Protein AF-A0A925UQX4-F1 (afdb_monomer_lite)

Sequence (150 aa):
MSLKNMSDLLKQYDINILWMAVECGEEKTKPKDISGLNQYILWGIPGKPFIKNSIDSSLAKGDYEQYENQIMNELKWLNENKNIIIPDKDLLKQNGIDNSVNTKADYVLKNGIKIYGVQITGPTKELLKLQKENFIRFEEVKDIGFWFWH

Radius of gyration: 16.72 Å; chains: 1; bounding box: 37×28×47 Å

Structure (mmCIF, N/CA/C/O backbone):
data_AF-A0A925UQX4-F1
#
_entry.id   AF-A0A925UQX4-F1
#
loop_
_atom_site.group_PDB
_atom_site.id
_atom_site.type_symbol
_atom_site.label_atom_id
_atom_site.label_alt_id
_atom_site.label_comp_id
_atom_site.label_asym_id
_atom_site.label_entity_id
_atom_site.label_seq_id
_atom_site.pdbx_PDB_ins_code
_atom_site.Cartn_x
_atom_site.Cartn_y
_atom_site.Cartn_z
_atom_site.occupancy
_atom_site.B_iso_or_equiv
_atom_site.auth_seq_id
_atom_site.auth_comp_id
_atom_site.auth_asym_id
_atom_site.auth_atom_id
_atom_site.pdbx_PDB_model_num
ATOM 1 N N . MET A 1 1 ? -0.927 10.407 -2.130 1.00 89.50 1 MET A N 1
ATOM 2 C CA . MET A 1 1 ? -0.724 10.777 -0.704 1.00 89.50 1 MET A CA 1
ATOM 3 C C . MET A 1 1 ? 0.507 10.049 -0.174 1.00 89.50 1 MET A C 1
ATOM 5 O O . MET A 1 1 ? 0.721 8.930 -0.607 1.00 89.50 1 MET A O 1
ATOM 9 N N . SER A 1 2 ? 1.343 10.648 0.683 1.00 92.19 2 SER A N 1
ATOM 10 C CA . SER A 1 2 ? 2.506 9.937 1.254 1.00 92.19 2 SER A CA 1
ATOM 11 C C . SER A 1 2 ? 2.079 8.899 2.295 1.00 92.19 2 SER A C 1
ATOM 13 O O . SER A 1 2 ? 0.986 9.000 2.860 1.00 92.19 2 SER A O 1
ATOM 15 N N . LEU A 1 3 ? 2.955 7.934 2.577 1.00 90.44 3 LEU A N 1
ATOM 16 C CA . LEU A 1 3 ? 2.719 6.914 3.595 1.00 90.44 3 LEU A CA 1
ATOM 17 C C . LEU A 1 3 ? 2.464 7.518 4.982 1.00 90.44 3 LEU A C 1
ATOM 19 O O . LEU A 1 3 ? 1.483 7.168 5.632 1.00 90.44 3 LEU A O 1
ATOM 23 N N . LYS A 1 4 ? 3.294 8.484 5.388 1.00 90.75 4 LYS A N 1
ATOM 24 C CA . LYS A 1 4 ? 3.129 9.234 6.638 1.00 90.75 4 LYS A CA 1
ATOM 25 C C . LYS A 1 4 ? 1.733 9.838 6.770 1.00 90.75 4 LYS A C 1
ATOM 27 O O . LYS A 1 4 ? 1.032 9.562 7.735 1.00 90.75 4 LYS A O 1
ATOM 32 N N . ASN A 1 5 ? 1.317 10.623 5.775 1.00 90.75 5 ASN A N 1
ATOM 33 C CA . ASN A 1 5 ? 0.027 11.312 5.817 1.00 90.75 5 ASN A CA 1
ATOM 34 C C . ASN A 1 5 ? -1.131 10.311 5.880 1.00 90.75 5 ASN A C 1
ATOM 36 O O . ASN A 1 5 ? -2.111 10.544 6.576 1.00 90.75 5 ASN A O 1
ATOM 40 N N . MET A 1 6 ? -1.012 9.194 5.164 1.00 89.69 6 MET A N 1
ATOM 41 C CA . MET A 1 6 ? -2.010 8.131 5.174 1.00 89.69 6 MET A CA 1
ATOM 42 C C . MET A 1 6 ? -2.089 7.433 6.540 1.00 89.69 6 MET A C 1
ATOM 44 O O . MET A 1 6 ? -3.183 7.277 7.080 1.00 89.69 6 MET A O 1
ATOM 48 N N . SER A 1 7 ? -0.942 7.098 7.136 1.00 87.75 7 SER A N 1
ATOM 49 C CA . SER A 1 7 ? -0.862 6.547 8.492 1.00 87.75 7 SER A CA 1
ATOM 50 C C . SER A 1 7 ? -1.449 7.512 9.525 1.00 87.75 7 SER A C 1
ATOM 52 O O . SER A 1 7 ? -2.203 7.097 10.400 1.00 87.75 7 SER A O 1
ATOM 54 N N . ASP A 1 8 ? -1.143 8.806 9.413 1.00 89.00 8 ASP A N 1
ATOM 55 C CA . ASP A 1 8 ? -1.648 9.841 10.314 1.00 89.00 8 ASP A CA 1
ATOM 56 C C . ASP A 1 8 ? -3.165 10.039 10.216 1.00 89.00 8 ASP A C 1
ATOM 58 O O . ASP A 1 8 ? -3.795 10.354 11.224 1.00 89.00 8 ASP A O 1
ATOM 62 N N . LEU A 1 9 ? -3.755 9.839 9.035 1.00 88.81 9 LEU A N 1
ATOM 63 C CA . LEU A 1 9 ? -5.206 9.900 8.841 1.00 88.81 9 LEU A CA 1
ATOM 64 C C . LEU A 1 9 ? -5.919 8.684 9.433 1.00 88.81 9 LEU A C 1
ATOM 66 O O . LEU A 1 9 ? -6.990 8.825 10.016 1.00 88.81 9 LEU A O 1
ATOM 70 N N . LEU A 1 10 ? -5.347 7.487 9.273 1.00 88.38 10 LEU A N 1
ATOM 71 C CA . LEU A 1 10 ? -6.020 6.244 9.650 1.00 88.38 10 LEU A CA 1
ATOM 72 C C . LEU A 1 10 ? -5.775 5.825 11.106 1.00 88.38 10 LEU A C 1
ATOM 74 O O . LEU A 1 10 ? -6.594 5.089 11.648 1.00 88.38 10 LEU A O 1
ATOM 78 N N . LYS A 1 11 ? -4.730 6.337 11.775 1.00 86.81 11 LYS A N 1
ATOM 79 C CA . LYS A 1 11 ? -4.398 5.984 13.174 1.00 86.81 11 LYS A CA 1
ATOM 80 C C . LYS A 1 11 ? -5.505 6.261 14.196 1.00 86.81 11 LYS A C 1
ATOM 82 O O . LYS A 1 11 ? -5.445 5.748 15.307 1.00 86.81 11 LYS A O 1
ATOM 87 N N . GLN A 1 12 ? -6.464 7.125 13.862 1.00 87.50 12 GLN A N 1
ATOM 88 C CA . GLN A 1 12 ? -7.572 7.477 14.754 1.00 87.50 12 GLN A CA 1
ATOM 89 C C . GLN A 1 12 ? -8.716 6.453 14.741 1.00 87.50 12 GLN A C 1
ATOM 91 O O . GLN A 1 12 ? -9.626 6.554 15.563 1.00 87.50 12 GLN A O 1
ATOM 96 N N . TYR A 1 13 ? -8.687 5.494 13.814 1.00 89.12 13 TYR A N 1
ATOM 97 C CA . TYR A 1 13 ? -9.677 4.430 13.710 1.00 89.12 13 TYR A CA 1
ATOM 98 C C . TYR A 1 13 ? -9.051 3.105 14.138 1.00 89.12 13 TYR A C 1
ATOM 100 O O . TYR A 1 13 ? -7.893 2.825 13.831 1.00 89.12 13 TYR A O 1
ATOM 108 N N . ASP A 1 14 ? -9.840 2.268 14.803 1.00 88.62 14 ASP A N 1
ATOM 109 C CA . ASP A 1 14 ? -9.442 0.895 15.113 1.00 88.62 14 ASP A CA 1
ATOM 110 C C . ASP A 1 14 ? -9.664 0.01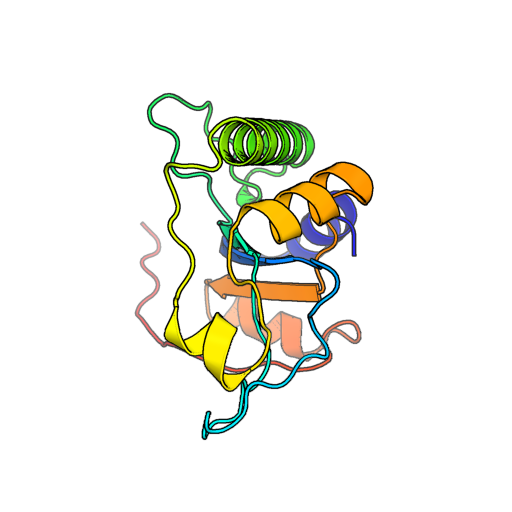2 13.873 1.00 88.62 14 ASP A C 1
ATOM 112 O O . ASP A 1 14 ? -10.703 -0.628 13.702 1.00 88.62 14 ASP A O 1
ATOM 116 N N . ILE A 1 15 ? -8.720 0.092 12.932 1.00 87.94 15 ILE A N 1
ATOM 117 C CA . ILE A 1 15 ? -8.749 -0.601 11.640 1.00 87.94 15 ILE A CA 1
ATOM 118 C C . ILE A 1 15 ? -7.373 -1.179 11.302 1.00 87.94 15 ILE A C 1
ATOM 120 O O . ILE A 1 15 ? -6.330 -0.635 11.659 1.00 87.94 15 ILE A O 1
ATOM 124 N N . ASN A 1 16 ? -7.372 -2.250 10.518 1.00 87.56 16 ASN A N 1
ATOM 125 C CA . ASN A 1 16 ? -6.181 -2.856 9.946 1.00 87.56 16 ASN A CA 1
ATOM 126 C C . ASN A 1 16 ? -6.081 -2.524 8.459 1.00 87.56 16 ASN A C 1
ATOM 128 O O . ASN A 1 16 ? -7.020 -2.745 7.694 1.00 87.56 16 ASN A O 1
ATOM 132 N N . ILE A 1 17 ? -4.911 -2.055 8.033 1.00 89.00 17 ILE A N 1
ATOM 133 C CA . ILE A 1 17 ? -4.585 -1.886 6.617 1.00 89.00 17 ILE A CA 1
ATOM 134 C C . ILE A 1 17 ? -4.151 -3.246 6.068 1.00 89.00 17 ILE A C 1
ATOM 136 O O . ILE A 1 17 ? -3.213 -3.856 6.577 1.00 89.00 17 ILE A O 1
ATOM 140 N N . LEU A 1 18 ? -4.827 -3.721 5.023 1.00 88.62 18 LEU A N 1
ATOM 141 C CA . LEU A 1 18 ? -4.506 -4.980 4.351 1.00 88.62 18 LEU A CA 1
ATOM 142 C C . LEU A 1 18 ? -3.593 -4.753 3.148 1.00 88.62 18 LEU A C 1
ATOM 144 O O . LEU A 1 18 ? -2.623 -5.483 2.949 1.00 88.62 18 LEU A O 1
ATOM 148 N N . TRP A 1 19 ? -3.880 -3.722 2.357 1.00 90.88 19 TRP A N 1
ATOM 149 C CA . TRP A 1 19 ? -3.164 -3.431 1.119 1.00 90.88 19 TRP A CA 1
ATOM 150 C C . TRP A 1 19 ? -3.318 -1.959 0.732 1.00 90.88 19 TRP A C 1
ATOM 152 O O . TRP A 1 19 ? -4.310 -1.320 1.078 1.00 90.88 19 TRP A O 1
ATOM 162 N N . MET A 1 20 ? -2.342 -1.410 0.014 1.00 91.75 20 MET A N 1
ATOM 163 C CA . MET A 1 20 ? -2.340 -0.023 -0.447 1.00 91.75 20 MET A CA 1
ATOM 164 C C . MET A 1 20 ? -1.991 0.050 -1.924 1.00 91.75 20 MET A C 1
ATOM 166 O O . MET A 1 20 ? -0.949 -0.456 -2.330 1.00 91.75 20 MET A O 1
ATOM 170 N N . ALA A 1 21 ? -2.820 0.742 -2.701 1.00 91.12 21 ALA A N 1
ATOM 171 C CA . ALA A 1 21 ? -2.561 1.021 -4.106 1.00 91.12 21 ALA A CA 1
ATOM 172 C C . ALA A 1 21 ? -1.522 2.139 -4.229 1.00 91.12 21 ALA A C 1
ATOM 174 O O . ALA A 1 21 ? -1.721 3.221 -3.664 1.00 91.12 21 ALA A O 1
ATOM 175 N N . VAL A 1 22 ? -0.439 1.887 -4.966 1.00 92.44 22 VAL A N 1
ATOM 176 C CA . VAL A 1 22 ? 0.707 2.797 -5.095 1.00 92.44 22 VAL A CA 1
ATOM 177 C C . VAL A 1 22 ? 0.871 3.260 -6.537 1.00 92.44 22 VAL A C 1
ATOM 179 O O . VAL A 1 22 ? 0.767 2.467 -7.472 1.00 92.44 22 VAL A O 1
ATOM 182 N N . GLU A 1 23 ? 1.131 4.554 -6.712 1.00 91.31 23 GLU A N 1
ATOM 183 C CA . GLU A 1 23 ? 1.424 5.151 -8.013 1.00 91.31 23 GLU A CA 1
ATOM 184 C C . GLU A 1 23 ? 2.727 4.573 -8.592 1.00 91.31 23 GLU A C 1
ATOM 186 O O . GLU A 1 23 ? 3.797 4.659 -7.990 1.00 91.31 23 GLU A O 1
ATOM 191 N N . CYS A 1 24 ? 2.611 4.014 -9.786 1.00 88.81 24 CYS A N 1
ATOM 192 C CA . CYS A 1 24 ? 3.637 3.455 -10.654 1.00 88.81 24 CYS A CA 1
ATOM 193 C C . CYS A 1 24 ? 3.701 4.148 -12.031 1.00 88.81 24 CYS A C 1
ATOM 195 O O . CYS A 1 24 ? 4.515 3.764 -12.867 1.00 88.81 24 CYS A O 1
ATOM 197 N N . GLY A 1 25 ? 2.845 5.143 -12.294 1.00 85.25 25 GLY A N 1
ATOM 198 C CA . GLY A 1 25 ? 2.845 5.941 -13.524 1.00 85.25 25 GLY A CA 1
ATOM 199 C C . GLY A 1 25 ? 1.979 5.388 -14.660 1.00 85.25 25 GLY A C 1
ATOM 200 O O . GLY A 1 25 ? 1.936 5.988 -15.734 1.00 85.25 25 GLY A O 1
ATOM 201 N N . GLU A 1 26 ? 1.271 4.281 -14.433 1.00 79.31 26 GLU A N 1
ATOM 202 C CA . GLU A 1 26 ? 0.432 3.594 -15.427 1.00 79.31 26 GLU A CA 1
ATOM 203 C C . GLU A 1 26 ? -1.045 3.505 -15.002 1.00 79.31 26 GLU A C 1
ATOM 205 O O . GLU A 1 26 ? -1.833 2.782 -15.604 1.00 79.31 26 GLU A O 1
ATOM 210 N N . GLU A 1 27 ? -1.466 4.261 -13.985 1.00 76.75 27 GLU A N 1
ATOM 211 C CA . GLU A 1 27 ? -2.799 4.137 -13.361 1.00 76.75 27 GLU A CA 1
ATOM 212 C C . GLU A 1 27 ? -3.933 4.493 -14.323 1.00 76.75 27 GLU A C 1
ATOM 214 O O . GLU A 1 27 ? -5.077 4.106 -14.112 1.00 76.75 27 GLU A O 1
ATOM 219 N N . LYS A 1 28 ? -3.637 5.264 -15.374 1.00 74.06 28 LYS A N 1
ATOM 220 C CA . LYS A 1 28 ? -4.607 5.657 -16.407 1.00 74.06 28 LYS A CA 1
ATOM 221 C C . LYS A 1 28 ? -4.708 4.636 -17.539 1.00 74.06 28 LYS A C 1
ATOM 223 O O . LYS A 1 28 ? -5.592 4.764 -18.387 1.00 74.06 28 LYS A O 1
ATOM 228 N N . THR A 1 29 ? -3.809 3.657 -17.577 1.00 72.62 29 THR A N 1
ATOM 229 C CA . THR A 1 29 ? -3.750 2.664 -18.641 1.00 72.62 29 THR A CA 1
ATOM 230 C C . THR A 1 29 ? -4.872 1.651 -18.456 1.00 72.62 29 THR A C 1
ATOM 232 O O . THR A 1 29 ? -4.972 0.999 -17.417 1.00 72.62 29 THR A O 1
ATOM 235 N N . LYS A 1 30 ? -5.721 1.524 -19.479 1.00 71.38 30 LYS A N 1
ATOM 236 C CA . LYS A 1 30 ? -6.799 0.536 -19.531 1.00 71.38 30 LYS A CA 1
ATOM 237 C C . LYS A 1 30 ? -6.412 -0.605 -20.467 1.00 71.38 30 LYS A C 1
ATOM 239 O O . LYS A 1 30 ? -6.231 -0.339 -21.659 1.00 71.38 30 LYS A O 1
ATOM 244 N N . PRO A 1 31 ? -6.298 -1.848 -19.979 1.00 69.12 31 PRO A N 1
ATOM 245 C CA . PRO A 1 31 ? -6.127 -3.000 -20.846 1.00 69.12 31 PRO A CA 1
ATOM 246 C C . PRO A 1 31 ? -7.384 -3.214 -21.703 1.00 69.12 31 PRO A C 1
ATOM 248 O O . PRO A 1 31 ? -8.513 -3.038 -21.243 1.00 69.12 31 PRO A O 1
ATOM 251 N N . LYS A 1 32 ? -7.181 -3.596 -22.960 1.00 66.62 32 LYS A N 1
ATOM 252 C CA . LYS A 1 32 ? -8.195 -4.152 -23.852 1.00 66.62 32 LYS A CA 1
ATOM 253 C C . LYS A 1 32 ? -8.684 -5.492 -23.288 1.00 66.62 32 LYS A C 1
ATOM 255 O O . LYS A 1 32 ? -7.933 -6.209 -22.632 1.00 66.62 32 LYS A O 1
ATOM 260 N N . ASP A 1 33 ? -9.956 -5.791 -23.534 1.00 63.09 33 ASP A N 1
ATOM 261 C CA . ASP A 1 33 ? -10.610 -7.073 -23.231 1.00 63.09 33 ASP A CA 1
ATOM 262 C C . ASP A 1 33 ? -10.728 -7.469 -21.743 1.00 63.09 33 ASP A C 1
ATOM 264 O O . ASP A 1 33 ? -11.021 -8.620 -21.425 1.00 63.09 33 ASP A O 1
ATOM 268 N N . ILE A 1 34 ? -10.614 -6.511 -20.813 1.00 60.81 34 ILE A N 1
ATOM 269 C CA . ILE A 1 34 ? -10.997 -6.714 -19.405 1.00 60.81 34 ILE A CA 1
ATOM 270 C C . ILE A 1 34 ? -12.401 -6.144 -19.160 1.00 60.81 34 ILE A C 1
ATOM 272 O O . ILE A 1 34 ? -12.601 -4.930 -19.099 1.00 60.81 34 ILE A O 1
ATOM 276 N N . SER A 1 35 ? -13.390 -7.023 -18.983 1.00 50.97 35 SER A N 1
ATOM 277 C CA . SER A 1 35 ? -14.749 -6.652 -18.568 1.00 50.97 35 SER A CA 1
ATOM 278 C C . SER A 1 35 ? -14.855 -6.580 -17.036 1.00 50.97 35 SER A C 1
ATOM 280 O O . SER A 1 35 ? -14.721 -7.598 -16.362 1.00 50.97 35 SER A O 1
ATOM 282 N N . GLY A 1 36 ? -15.109 -5.396 -16.469 1.00 53.72 36 GLY A N 1
ATOM 283 C CA . GLY A 1 36 ? -15.304 -5.196 -15.022 1.00 53.72 36 GLY A CA 1
ATOM 284 C C . GLY A 1 36 ? -15.176 -3.727 -14.595 1.00 53.72 36 GLY A C 1
ATOM 285 O O . GLY A 1 36 ? -14.801 -2.892 -15.412 1.00 53.72 36 GLY A O 1
ATOM 286 N N . LEU A 1 37 ? -15.497 -3.395 -13.336 1.00 49.56 37 LEU A N 1
ATOM 287 C CA . LEU A 1 37 ? -15.459 -2.018 -12.796 1.00 49.56 37 LEU A CA 1
ATOM 288 C C . LEU A 1 37 ? -14.042 -1.528 -12.410 1.00 49.56 37 LEU A C 1
ATOM 290 O O . LEU A 1 37 ? -13.839 -0.328 -12.264 1.00 49.56 37 LEU A O 1
ATOM 294 N N . ASN A 1 38 ? -13.042 -2.419 -12.354 1.00 51.88 38 ASN A N 1
ATOM 295 C CA . ASN A 1 38 ? -11.641 -2.101 -12.032 1.00 51.88 38 ASN A CA 1
ATOM 296 C C . ASN A 1 38 ? -10.711 -2.392 -13.227 1.00 51.88 38 ASN A C 1
ATOM 298 O O . ASN A 1 38 ? -9.921 -3.328 -13.201 1.00 51.88 38 ASN A O 1
ATOM 302 N N . GLN A 1 39 ? -10.837 -1.599 -14.296 1.00 57.69 39 GLN A N 1
ATOM 303 C CA . GLN A 1 39 ? -10.126 -1.778 -15.581 1.00 57.69 39 GLN A CA 1
ATOM 304 C C . GLN A 1 39 ? -8.720 -1.159 -15.614 1.00 57.69 39 GLN A C 1
ATOM 306 O O . GLN A 1 39 ? -8.178 -0.944 -16.693 1.00 57.69 39 GLN A O 1
ATOM 311 N N . TYR A 1 40 ? -8.153 -0.793 -14.467 1.00 60.75 40 TYR A N 1
ATOM 312 C CA . TYR A 1 40 ? -6.828 -0.181 -14.390 1.00 60.75 40 TYR A CA 1
ATOM 313 C C . TYR A 1 40 ? -5.841 -1.154 -13.767 1.00 60.75 40 TYR A C 1
ATOM 315 O O . TYR A 1 40 ? -6.217 -2.018 -12.974 1.00 60.75 40 TYR A O 1
ATOM 323 N N . ILE A 1 41 ? -4.567 -1.001 -14.108 1.00 65.19 41 ILE A N 1
ATOM 324 C CA . ILE A 1 41 ? -3.511 -1.791 -13.483 1.00 65.19 41 ILE A CA 1
ATOM 325 C C . ILE A 1 41 ? -3.277 -1.248 -12.091 1.00 65.19 41 ILE A C 1
ATOM 327 O O . ILE A 1 41 ? -2.716 -0.172 -11.896 1.00 65.19 41 ILE A O 1
ATOM 331 N N . LEU A 1 42 ? -3.745 -2.023 -11.124 1.00 73.06 42 LEU A N 1
ATOM 332 C CA . LEU A 1 42 ? -3.562 -1.750 -9.717 1.00 73.06 42 LEU A CA 1
ATOM 333 C C . LEU A 1 42 ? -2.292 -2.468 -9.271 1.00 73.06 42 LEU A C 1
ATOM 335 O O . LEU A 1 42 ? -2.227 -3.696 -9.252 1.00 73.06 42 LEU A O 1
ATOM 339 N N . TRP A 1 43 ? -1.278 -1.686 -8.927 1.00 83.69 43 TRP A N 1
ATOM 340 C CA . TRP A 1 43 ? -0.087 -2.167 -8.244 1.00 83.69 43 TRP A CA 1
ATOM 341 C C . TRP A 1 43 ? -0.034 -1.549 -6.852 1.00 83.69 43 TRP A C 1
ATOM 343 O O . TRP A 1 43 ? -0.600 -0.478 -6.611 1.00 83.69 43 TRP A O 1
ATOM 353 N N . GLY A 1 44 ? 0.596 -2.237 -5.909 1.00 88.88 44 GLY A N 1
ATOM 354 C CA . GLY A 1 44 ? 0.588 -1.778 -4.536 1.00 88.88 44 GLY A CA 1
ATOM 355 C C . GLY A 1 44 ? 1.364 -2.655 -3.580 1.00 88.88 44 GLY A C 1
ATOM 356 O O . GLY A 1 44 ? 1.946 -3.669 -3.963 1.00 88.88 44 GLY A O 1
ATOM 357 N N . ILE A 1 45 ? 1.347 -2.236 -2.323 1.00 90.12 45 ILE A N 1
ATOM 358 C CA . ILE A 1 45 ? 2.163 -2.786 -1.244 1.00 90.12 45 ILE A CA 1
ATOM 359 C C . ILE A 1 45 ? 1.258 -3.305 -0.115 1.00 90.12 45 ILE A C 1
ATOM 361 O O . ILE A 1 45 ? 0.179 -2.749 0.121 1.00 90.12 45 ILE A O 1
ATOM 365 N N . PRO A 1 46 ? 1.644 -4.387 0.581 1.00 89.38 46 PRO A N 1
ATOM 366 C CA . PRO A 1 46 ? 0.814 -4.985 1.621 1.00 89.38 46 PRO A CA 1
ATOM 367 C C . PRO A 1 46 ? 0.865 -4.158 2.907 1.00 89.38 46 PRO A C 1
ATOM 369 O O . PRO A 1 46 ? 1.921 -3.661 3.274 1.00 89.38 46 PRO A O 1
ATOM 372 N N . GLY A 1 47 ? -0.230 -4.058 3.660 1.00 85.69 47 GLY A N 1
ATOM 373 C CA . GLY A 1 47 ? -0.240 -3.327 4.939 1.00 85.69 47 GLY A CA 1
ATOM 374 C C . GLY A 1 47 ? 0.720 -3.891 5.997 1.00 85.69 47 GLY A C 1
ATOM 375 O O . GLY A 1 47 ? 1.170 -3.162 6.882 1.00 85.69 47 GLY A O 1
ATOM 376 N N . LYS A 1 48 ? 1.087 -5.170 5.855 1.00 84.00 48 LYS A N 1
ATOM 377 C CA . LYS A 1 48 ? 2.141 -5.846 6.613 1.00 84.00 48 LYS A CA 1
ATOM 378 C C . LYS A 1 48 ? 3.111 -6.546 5.645 1.00 84.00 48 LYS A C 1
ATOM 380 O O . LYS A 1 48 ? 2.641 -7.355 4.844 1.00 84.00 48 LYS A O 1
ATOM 385 N N . PRO A 1 49 ? 4.429 -6.287 5.710 1.00 77.69 49 PRO A N 1
ATOM 386 C CA . PRO A 1 49 ? 5.412 -6.975 4.872 1.00 77.69 49 PRO A CA 1
ATOM 387 C C . PRO A 1 49 ? 5.465 -8.483 5.169 1.00 77.69 49 PRO A C 1
ATOM 389 O O . PRO A 1 49 ? 5.294 -8.909 6.313 1.00 77.69 49 PRO A O 1
ATOM 392 N N . PHE A 1 50 ? 5.739 -9.306 4.152 1.00 69.12 50 PHE A N 1
ATOM 393 C CA . PHE A 1 50 ? 5.813 -10.774 4.267 1.00 69.12 50 PHE A CA 1
ATOM 394 C C . PHE A 1 50 ? 7.229 -11.277 4.612 1.00 69.12 50 PHE A C 1
ATOM 396 O O . PHE A 1 50 ? 7.680 -12.305 4.103 1.00 69.12 50 PHE A O 1
ATOM 403 N N . ILE A 1 51 ? 7.958 -10.563 5.472 1.00 66.19 51 ILE A N 1
ATOM 404 C CA . ILE A 1 51 ? 9.357 -10.880 5.779 1.00 66.19 51 ILE A CA 1
ATOM 405 C C . ILE A 1 51 ? 9.438 -11.837 6.974 1.00 66.19 51 ILE A C 1
ATOM 407 O O . ILE A 1 51 ? 8.985 -11.553 8.084 1.00 66.19 51 ILE A O 1
ATOM 411 N N . LYS A 1 52 ? 10.099 -12.979 6.773 1.00 53.44 52 LYS A N 1
ATOM 412 C CA . LYS A 1 52 ? 10.479 -13.887 7.860 1.00 53.44 52 LYS A CA 1
ATOM 413 C C . LYS A 1 52 ? 11.619 -13.224 8.653 1.00 53.44 52 LYS A C 1
ATOM 415 O O . LYS A 1 52 ? 12.677 -12.981 8.085 1.00 53.44 52 LYS A O 1
ATOM 420 N N . ASN A 1 53 ? 11.403 -12.941 9.940 1.00 53.62 53 ASN A N 1
ATOM 421 C CA . ASN A 1 53 ? 12.313 -12.226 10.860 1.00 53.62 53 ASN A CA 1
ATOM 422 C C . ASN A 1 53 ? 12.369 -10.690 10.742 1.00 53.62 53 ASN A C 1
ATOM 424 O O . ASN A 1 53 ? 13.268 -10.090 11.336 1.00 53.62 53 ASN A O 1
ATOM 428 N N . SER A 1 54 ? 11.443 -10.018 10.049 1.00 53.09 54 SER A N 1
ATOM 429 C CA . SER A 1 54 ? 11.344 -8.567 10.239 1.00 53.09 54 SER A CA 1
ATOM 430 C C . SER A 1 54 ? 10.793 -8.275 11.631 1.00 53.09 54 SER A C 1
ATOM 432 O O . SER A 1 54 ? 9.857 -8.925 12.101 1.00 53.09 54 SER A O 1
ATOM 434 N N . ILE A 1 55 ? 11.358 -7.257 12.281 1.00 55.09 55 ILE A N 1
ATOM 435 C CA . ILE A 1 55 ? 10.668 -6.509 13.338 1.00 55.09 55 ILE A CA 1
ATOM 436 C C . ILE A 1 55 ? 9.236 -6.249 12.847 1.00 55.09 55 ILE A C 1
ATOM 438 O O . ILE A 1 55 ? 9.056 -6.056 11.647 1.00 55.09 55 ILE A O 1
ATOM 442 N N . ASP A 1 56 ? 8.239 -6.322 13.733 1.00 58.94 56 ASP A N 1
ATOM 443 C CA . ASP A 1 56 ? 6.809 -6.203 13.408 1.00 58.94 56 ASP A CA 1
ATOM 444 C C . ASP A 1 56 ? 6.466 -4.781 12.913 1.00 58.94 56 ASP A C 1
ATOM 446 O O . ASP A 1 56 ? 5.813 -3.996 13.597 1.00 58.94 56 ASP A O 1
ATOM 450 N N . SER A 1 57 ? 6.963 -4.456 11.724 1.00 58.88 57 SER A N 1
ATOM 451 C CA . SER A 1 57 ? 6.841 -3.233 10.942 1.00 58.88 57 SER A CA 1
ATOM 452 C C . SER A 1 57 ? 5.484 -3.241 10.261 1.00 58.88 57 SER A C 1
ATOM 454 O O . SER A 1 57 ? 5.344 -3.347 9.047 1.00 58.88 57 SER A O 1
ATOM 456 N N . SER A 1 58 ? 4.440 -3.223 11.073 1.00 65.12 58 SER A N 1
ATOM 457 C CA . SER A 1 58 ? 3.093 -2.996 10.583 1.00 65.12 58 SER A CA 1
ATOM 458 C C . SER A 1 58 ? 2.819 -1.501 10.612 1.00 65.12 58 SER A C 1
ATOM 460 O O . SER A 1 58 ? 3.003 -0.861 11.649 1.00 65.12 58 SER A O 1
ATOM 462 N N . LEU A 1 59 ? 2.291 -0.957 9.516 1.00 70.62 59 LEU A N 1
ATOM 463 C CA . LEU A 1 59 ? 1.733 0.400 9.509 1.00 70.62 59 LEU A CA 1
ATOM 464 C C . LEU A 1 59 ? 0.675 0.605 10.592 1.00 70.62 59 LEU A C 1
ATOM 466 O O . LEU A 1 59 ? 0.550 1.702 11.126 1.00 70.62 59 LEU A O 1
ATOM 470 N N . ALA A 1 60 ? -0.041 -0.458 10.969 1.00 61.78 60 ALA A N 1
ATOM 471 C CA . ALA A 1 60 ? -1.033 -0.406 12.039 1.00 61.78 60 ALA A CA 1
ATOM 472 C C . ALA A 1 60 ? -0.421 -0.082 13.417 1.00 61.78 60 ALA A C 1
ATOM 474 O O . ALA A 1 60 ? -1.140 0.332 14.319 1.00 61.78 60 ALA A O 1
ATOM 475 N N . LYS A 1 61 ? 0.901 -0.236 13.596 1.00 65.81 61 LYS A N 1
ATOM 476 C CA . LYS A 1 61 ? 1.606 0.120 14.840 1.00 65.81 61 LYS A CA 1
ATOM 477 C C . LYS A 1 61 ? 2.143 1.554 14.863 1.00 65.81 61 LYS A C 1
ATOM 479 O O . LYS A 1 61 ? 2.757 1.947 15.850 1.00 65.81 61 LYS A O 1
ATOM 484 N N . GLY A 1 62 ? 1.926 2.329 13.798 1.00 66.81 62 GLY A N 1
ATOM 485 C CA . GLY A 1 62 ? 2.346 3.730 13.712 1.00 66.81 62 GLY A CA 1
ATOM 486 C C . GLY A 1 62 ? 3.823 3.953 13.368 1.00 66.81 62 GLY A C 1
ATOM 487 O O . GLY A 1 62 ? 4.246 5.104 13.297 1.00 66.81 62 GLY A O 1
ATOM 488 N N . ASP A 1 63 ? 4.599 2.896 13.110 1.00 78.69 63 ASP A N 1
ATOM 489 C CA . ASP A 1 63 ? 5.995 3.005 12.665 1.00 78.69 63 ASP A CA 1
ATOM 490 C C . ASP A 1 63 ? 6.085 3.012 11.128 1.00 78.69 63 ASP A C 1
ATOM 492 O O . ASP A 1 63 ? 6.494 2.042 10.479 1.00 78.69 63 ASP A O 1
ATOM 496 N N . TYR A 1 64 ? 5.621 4.113 10.527 1.00 85.56 64 TYR A N 1
ATOM 497 C CA . TYR A 1 64 ? 5.607 4.263 9.070 1.00 85.56 64 TYR A CA 1
ATOM 498 C C . TYR A 1 64 ? 7.022 4.364 8.480 1.00 85.56 64 TYR A C 1
ATOM 500 O O . TYR A 1 64 ? 7.226 3.918 7.357 1.00 85.56 64 TYR A O 1
ATOM 508 N N . GLU A 1 65 ? 7.999 4.917 9.209 1.00 88.25 65 GLU A N 1
ATOM 509 C CA . GLU A 1 65 ? 9.371 5.095 8.709 1.00 88.25 65 GLU A CA 1
ATOM 510 C C . GLU A 1 65 ? 10.085 3.755 8.581 1.00 88.25 65 GLU A C 1
ATOM 512 O O . GLU A 1 65 ? 10.715 3.476 7.558 1.00 88.25 65 GLU A O 1
ATOM 517 N N . GLN A 1 66 ? 9.960 2.889 9.590 1.00 86.12 66 GLN A N 1
ATOM 518 C CA . GLN A 1 66 ? 10.517 1.548 9.506 1.00 86.12 66 GLN A CA 1
ATOM 519 C C . GLN A 1 66 ? 9.850 0.746 8.386 1.00 86.12 66 GLN A C 1
ATOM 521 O O . GLN A 1 66 ? 10.551 0.083 7.617 1.00 86.12 66 GLN A O 1
ATOM 526 N N . TYR A 1 67 ? 8.521 0.822 8.273 1.00 87.81 67 TYR A N 1
ATOM 527 C CA . TYR A 1 67 ? 7.787 0.171 7.191 1.00 87.81 67 TYR A CA 1
ATOM 528 C C . TYR A 1 67 ? 8.247 0.680 5.814 1.00 87.81 67 TYR A C 1
ATOM 530 O O . TYR A 1 67 ? 8.573 -0.124 4.943 1.00 87.81 67 TYR A O 1
ATOM 538 N N . GLU A 1 68 ? 8.324 2.000 5.614 1.00 90.25 68 GLU A N 1
ATOM 539 C CA . GLU A 1 68 ? 8.724 2.609 4.339 1.00 90.25 68 GLU A CA 1
ATOM 540 C C . GLU A 1 68 ? 10.122 2.155 3.934 1.00 90.25 68 GLU A C 1
ATOM 542 O O . GLU A 1 68 ? 10.321 1.686 2.815 1.00 90.25 68 GLU A O 1
ATOM 547 N N . ASN A 1 69 ? 11.075 2.204 4.866 1.00 89.94 69 ASN A N 1
ATOM 548 C CA . ASN A 1 69 ? 12.441 1.755 4.623 1.00 89.94 69 ASN A CA 1
ATOM 549 C C . ASN A 1 69 ? 12.505 0.276 4.224 1.00 89.94 69 ASN A C 1
ATOM 551 O O . ASN A 1 69 ? 13.274 -0.089 3.334 1.00 89.94 69 ASN A O 1
ATOM 555 N N . GLN A 1 70 ? 11.699 -0.585 4.848 1.00 88.44 70 GLN A N 1
ATOM 556 C CA . GLN A 1 70 ? 11.648 -1.999 4.480 1.00 88.44 70 GLN A CA 1
ATOM 557 C C . GLN A 1 70 ? 11.090 -2.204 3.074 1.00 88.44 70 GLN A C 1
ATOM 559 O O . GLN A 1 70 ? 11.735 -2.873 2.271 1.00 88.44 70 GLN A O 1
ATOM 564 N N . ILE A 1 71 ? 9.958 -1.579 2.745 1.00 89.81 71 ILE A N 1
ATOM 565 C CA . ILE A 1 71 ? 9.368 -1.671 1.404 1.00 89.81 71 ILE A CA 1
ATOM 566 C C . ILE A 1 71 ? 10.326 -1.131 0.339 1.00 89.81 71 ILE A C 1
ATOM 568 O O . ILE A 1 71 ? 10.493 -1.745 -0.712 1.00 89.81 71 ILE A O 1
ATOM 572 N N . MET A 1 72 ? 11.006 -0.015 0.602 1.00 91.06 72 MET A N 1
ATOM 573 C CA . MET A 1 72 ? 11.982 0.548 -0.335 1.00 91.06 72 MET A CA 1
ATOM 574 C C . MET A 1 72 ? 13.181 -0.387 -0.542 1.00 91.06 72 MET A C 1
ATOM 576 O O . MET A 1 72 ? 13.648 -0.545 -1.671 1.00 91.06 72 MET A O 1
ATOM 580 N N . ASN A 1 73 ? 13.651 -1.057 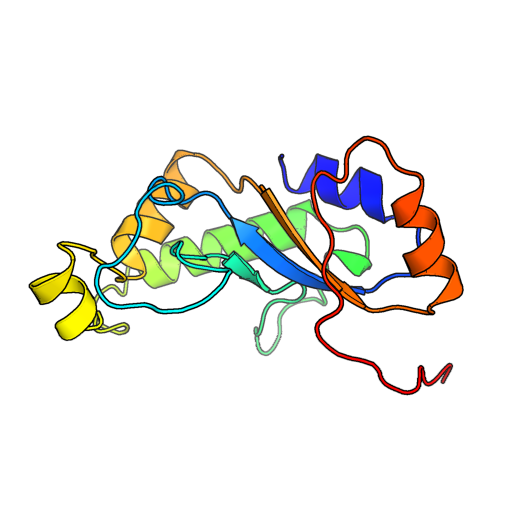0.513 1.00 90.38 73 ASN A N 1
ATOM 581 C CA . ASN A 1 73 ? 14.706 -2.066 0.407 1.00 90.38 73 ASN A CA 1
ATOM 582 C C . ASN A 1 73 ? 14.250 -3.301 -0.381 1.00 90.38 73 ASN A C 1
ATOM 584 O O . ASN A 1 73 ? 15.005 -3.800 -1.213 1.00 90.38 73 ASN A O 1
ATOM 588 N N . GLU A 1 74 ? 13.021 -3.774 -0.164 1.00 87.25 74 GLU A N 1
ATOM 589 C CA . GLU A 1 74 ? 12.442 -4.877 -0.938 1.00 87.25 74 GLU A CA 1
ATOM 590 C C . GLU A 1 74 ? 12.311 -4.512 -2.412 1.00 87.25 74 GLU A C 1
ATOM 592 O O . GLU A 1 74 ? 12.700 -5.291 -3.278 1.00 87.25 74 GLU A O 1
ATOM 597 N N . LEU A 1 75 ? 11.819 -3.310 -2.714 1.00 89.25 75 LEU A N 1
ATOM 598 C CA . LEU A 1 75 ? 11.693 -2.849 -4.091 1.00 89.25 75 LEU A CA 1
ATOM 599 C C . LEU A 1 75 ? 13.041 -2.709 -4.772 1.00 89.25 75 LEU A C 1
ATOM 601 O O . LEU A 1 75 ? 13.176 -3.080 -5.936 1.00 89.25 75 LEU A O 1
ATOM 605 N N . LYS A 1 76 ? 14.051 -2.233 -4.043 1.00 90.88 76 LYS A N 1
ATOM 606 C CA . LYS A 1 76 ? 15.425 -2.209 -4.532 1.00 90.88 76 LYS A CA 1
ATOM 607 C C . LYS A 1 76 ? 15.924 -3.622 -4.831 1.00 90.88 76 LYS A C 1
ATOM 609 O O . LYS A 1 76 ? 16.441 -3.848 -5.919 1.00 90.88 76 LYS A O 1
ATOM 614 N N . TRP A 1 77 ? 15.709 -4.575 -3.926 1.00 88.75 77 TRP A N 1
ATOM 615 C CA . TRP A 1 77 ? 16.098 -5.969 -4.139 1.00 88.75 77 TRP A CA 1
ATOM 616 C C . TRP A 1 77 ? 15.378 -6.589 -5.343 1.00 88.75 77 TRP A C 1
ATOM 618 O O . TRP A 1 77 ? 16.021 -7.205 -6.189 1.00 88.75 77 TRP A O 1
ATOM 628 N N . LEU A 1 78 ? 14.064 -6.385 -5.472 1.00 85.56 78 LEU A N 1
ATOM 629 C CA . LEU A 1 78 ? 13.276 -6.846 -6.620 1.00 85.56 78 LEU A CA 1
ATOM 630 C C . LEU A 1 78 ? 13.801 -6.246 -7.927 1.00 85.56 78 LEU A C 1
ATOM 632 O O . LEU A 1 78 ? 13.963 -6.961 -8.914 1.00 85.56 78 LEU A O 1
ATOM 636 N N . ASN A 1 79 ? 14.133 -4.955 -7.911 1.00 86.00 79 ASN A N 1
ATOM 637 C CA . ASN A 1 79 ? 14.698 -4.256 -9.055 1.00 86.00 79 ASN A CA 1
ATOM 638 C C . ASN A 1 79 ? 16.133 -4.704 -9.390 1.00 86.00 79 ASN A C 1
ATOM 640 O O . ASN A 1 79 ? 16.533 -4.668 -10.545 1.00 86.00 79 ASN A O 1
ATOM 644 N N . GLU A 1 80 ? 16.928 -5.149 -8.4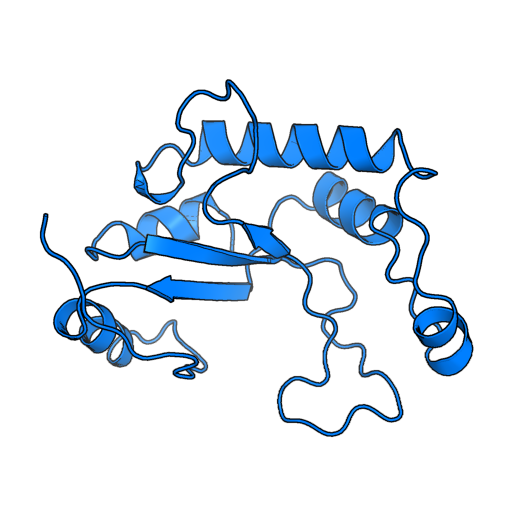22 1.00 87.75 80 GLU A N 1
ATOM 645 C CA . GLU A 1 80 ? 18.255 -5.732 -8.676 1.00 87.75 80 GLU A CA 1
ATOM 646 C C . GLU A 1 80 ? 18.149 -7.177 -9.200 1.00 87.75 80 GLU A C 1
ATOM 648 O O . GLU A 1 80 ? 19.002 -7.634 -9.959 1.00 87.75 80 GLU A O 1
ATOM 653 N N . ASN A 1 81 ? 17.064 -7.881 -8.865 1.00 87.00 81 ASN A N 1
ATOM 654 C CA . ASN A 1 81 ? 16.829 -9.287 -9.197 1.00 87.00 81 ASN A CA 1
ATOM 655 C C . ASN A 1 81 ? 15.742 -9.468 -10.275 1.00 87.00 81 ASN A C 1
ATOM 657 O O . ASN A 1 81 ? 14.906 -10.374 -10.201 1.00 87.00 81 ASN A O 1
ATOM 661 N N . LYS A 1 82 ? 15.795 -8.633 -11.321 1.00 76.62 82 LYS A N 1
ATOM 662 C CA . LYS A 1 82 ? 14.793 -8.507 -12.404 1.00 76.62 82 LYS A CA 1
ATOM 663 C C . LYS A 1 82 ? 14.359 -9.816 -13.070 1.00 76.62 82 LYS A C 1
ATOM 665 O O . LYS A 1 82 ? 13.273 -9.886 -13.634 1.00 76.62 82 LYS A O 1
ATOM 670 N N . ASN A 1 83 ? 15.206 -10.840 -13.020 1.00 78.44 83 ASN A N 1
ATOM 671 C CA . ASN A 1 83 ? 14.996 -12.122 -13.690 1.00 78.44 83 ASN A CA 1
ATOM 672 C C . ASN A 1 83 ? 14.088 -13.089 -12.907 1.00 78.44 83 ASN A C 1
ATOM 674 O O . ASN A 1 83 ? 13.719 -14.129 -13.445 1.00 78.44 83 ASN A O 1
ATOM 678 N N . ILE A 1 84 ? 13.747 -12.780 -11.650 1.00 77.00 84 ILE A N 1
ATOM 679 C CA . ILE A 1 84 ? 12.906 -13.646 -10.806 1.00 77.00 84 ILE A CA 1
ATOM 680 C C . ILE A 1 84 ? 11.424 -13.516 -11.179 1.00 77.00 84 ILE A C 1
ATOM 682 O O . ILE A 1 84 ? 10.686 -14.499 -11.131 1.00 77.00 84 ILE A O 1
ATOM 686 N N . ILE A 1 85 ? 10.986 -12.316 -11.567 1.00 71.69 85 ILE A N 1
ATOM 687 C CA . ILE A 1 85 ? 9.588 -12.040 -11.907 1.00 71.69 85 ILE A CA 1
ATOM 688 C C . ILE A 1 85 ? 9.461 -11.914 -13.419 1.00 71.69 85 ILE A C 1
ATOM 690 O O . ILE A 1 85 ? 9.880 -10.927 -14.022 1.00 71.69 85 ILE A O 1
ATOM 694 N N . ILE A 1 86 ? 8.868 -12.935 -14.031 1.00 72.12 86 ILE A N 1
ATOM 695 C CA . ILE A 1 86 ? 8.623 -12.977 -15.470 1.00 72.12 86 ILE A CA 1
ATOM 696 C C . ILE A 1 86 ? 7.314 -12.221 -15.749 1.00 72.12 86 ILE A C 1
ATOM 698 O O . ILE A 1 86 ? 6.294 -12.574 -15.152 1.00 72.12 86 ILE A O 1
ATOM 702 N N . PRO A 1 87 ? 7.311 -11.201 -16.629 1.00 71.62 87 PRO A N 1
ATOM 703 C CA . PRO A 1 87 ? 6.092 -10.482 -16.972 1.00 71.62 87 PRO A CA 1
ATOM 704 C C . PRO A 1 87 ? 5.077 -11.396 -17.662 1.00 71.62 87 PRO A C 1
ATOM 706 O O . PRO A 1 87 ? 5.427 -12.364 -18.348 1.00 71.62 87 PRO A O 1
ATOM 709 N N . ASP A 1 88 ? 3.807 -11.041 -17.513 1.00 75.19 88 ASP A N 1
ATOM 710 C CA . ASP A 1 88 ? 2.715 -11.663 -18.244 1.00 75.19 88 ASP A CA 1
ATOM 711 C C . ASP A 1 88 ? 2.839 -11.297 -19.729 1.00 75.19 88 ASP A C 1
ATOM 713 O O . ASP A 1 88 ? 2.750 -10.134 -20.139 1.00 75.19 88 ASP A O 1
ATOM 717 N N . LYS A 1 89 ? 3.074 -12.322 -20.548 1.00 76.69 89 LYS A N 1
ATOM 718 C CA . LYS A 1 89 ? 3.303 -12.166 -21.985 1.00 76.69 89 LYS A CA 1
ATOM 719 C C . LYS A 1 89 ? 2.053 -11.700 -22.723 1.00 76.69 89 LYS A C 1
ATOM 721 O O . LYS A 1 89 ? 2.201 -11.031 -23.745 1.00 76.69 89 LYS A O 1
ATOM 726 N N . ASP A 1 90 ? 0.863 -12.046 -22.246 1.00 72.31 90 ASP A N 1
ATOM 727 C CA . ASP A 1 90 ? -0.388 -11.703 -22.915 1.00 72.31 90 ASP A CA 1
ATOM 728 C C . ASP A 1 90 ? -0.756 -10.246 -22.638 1.00 72.31 90 ASP A C 1
ATOM 730 O O . ASP A 1 90 ? -1.071 -9.512 -23.579 1.00 72.31 90 ASP A O 1
ATOM 734 N N . LEU A 1 91 ? -0.575 -9.775 -21.398 1.00 66.62 91 LEU A N 1
ATOM 735 C CA . LEU A 1 91 ? -0.724 -8.353 -21.068 1.00 66.62 91 LEU A CA 1
ATOM 736 C C . LEU A 1 91 ? 0.242 -7.478 -21.873 1.00 66.62 91 LEU A C 1
ATOM 738 O O . LEU A 1 91 ? -0.180 -6.477 -22.460 1.00 66.62 91 LEU A O 1
ATOM 742 N N . LEU A 1 92 ? 1.509 -7.884 -21.977 1.00 72.81 92 LEU A N 1
ATOM 743 C CA . LEU A 1 92 ? 2.501 -7.141 -22.749 1.00 72.81 92 LEU A CA 1
ATOM 744 C C . LEU A 1 92 ? 2.164 -7.111 -24.244 1.00 72.81 92 LEU A C 1
ATOM 746 O O . LEU A 1 92 ? 2.190 -6.046 -24.859 1.00 72.81 92 LEU A O 1
ATOM 750 N N . LYS A 1 93 ? 1.816 -8.255 -24.843 1.00 75.75 93 LYS A N 1
ATOM 751 C CA . LYS A 1 93 ? 1.540 -8.345 -26.286 1.00 75.75 93 LYS A CA 1
ATOM 752 C C . LYS A 1 93 ? 0.256 -7.640 -26.702 1.00 75.75 93 LYS A C 1
ATOM 754 O O . LYS A 1 93 ? 0.236 -6.987 -27.740 1.00 75.75 93 LYS A O 1
ATOM 759 N N . GLN A 1 94 ? -0.819 -7.806 -25.938 1.00 71.31 94 GLN A N 1
ATOM 760 C CA . GLN A 1 94 ? -2.144 -7.322 -26.336 1.00 71.31 94 GLN A CA 1
ATOM 761 C C . GLN A 1 94 ? -2.343 -5.849 -25.976 1.00 71.31 94 GLN A C 1
ATOM 763 O O . GLN A 1 94 ? -3.009 -5.110 -26.708 1.00 71.31 94 GLN A O 1
ATOM 768 N N . ASN A 1 95 ? -1.731 -5.410 -24.873 1.00 67.06 95 ASN A N 1
ATOM 769 C CA . ASN A 1 95 ? -1.975 -4.090 -24.304 1.00 67.06 95 ASN A CA 1
ATOM 770 C C . ASN A 1 95 ? -0.764 -3.156 -24.358 1.00 67.06 95 ASN A C 1
ATOM 772 O O . ASN A 1 95 ? -0.919 -1.965 -24.104 1.00 67.06 95 ASN A O 1
ATOM 776 N N . GLY A 1 96 ? 0.425 -3.667 -24.698 1.00 68.25 96 GLY A N 1
ATOM 777 C CA . GLY A 1 96 ? 1.670 -2.899 -24.601 1.00 68.25 96 GLY A CA 1
ATOM 778 C C . GLY A 1 96 ? 2.050 -2.588 -23.155 1.00 68.25 96 GLY A C 1
ATOM 779 O O . GLY A 1 96 ? 2.777 -1.632 -22.905 1.00 68.25 96 GLY A O 1
ATOM 780 N N . ILE A 1 97 ? 1.517 -3.359 -22.205 1.00 69.06 97 ILE A N 1
ATOM 781 C CA . ILE A 1 97 ? 1.670 -3.109 -20.779 1.00 69.06 97 ILE A CA 1
ATOM 782 C C . ILE A 1 97 ? 2.745 -4.034 -20.244 1.00 69.06 97 ILE A C 1
ATOM 784 O O . ILE A 1 97 ? 2.542 -5.244 -20.145 1.00 69.06 97 ILE A O 1
ATOM 788 N N . ASP A 1 98 ? 3.854 -3.447 -19.812 1.00 71.25 98 ASP A N 1
ATOM 789 C CA . ASP A 1 98 ? 4.838 -4.182 -19.038 1.00 71.25 98 ASP A CA 1
ATOM 790 C C . ASP A 1 98 ? 4.400 -4.265 -17.572 1.00 71.25 98 ASP A C 1
ATOM 792 O O . ASP A 1 98 ? 4.618 -3.356 -16.771 1.00 71.25 98 ASP A O 1
ATOM 796 N N . ASN A 1 99 ? 3.768 -5.377 -17.200 1.00 69.75 99 ASN A N 1
ATOM 797 C CA . ASN A 1 99 ? 3.440 -5.666 -15.807 1.00 69.75 99 ASN A CA 1
ATOM 798 C C . ASN A 1 99 ? 4.643 -6.187 -15.000 1.00 69.75 99 ASN A C 1
ATOM 800 O O . ASN A 1 99 ? 4.448 -6.614 -13.859 1.00 69.75 99 ASN A O 1
ATOM 804 N N . SER A 1 100 ? 5.863 -6.158 -15.553 1.00 73.06 100 SER A N 1
ATOM 805 C CA . SER A 1 100 ? 7.055 -6.476 -14.782 1.00 73.06 100 SER A CA 1
ATOM 806 C C . SER A 1 100 ? 7.134 -5.580 -13.551 1.00 73.06 100 SER A C 1
ATOM 808 O O . SER A 1 100 ? 6.780 -4.397 -13.554 1.00 73.06 100 SER A O 1
ATOM 810 N N . VAL A 1 101 ? 7.620 -6.164 -12.462 1.00 74.75 101 VAL A N 1
ATOM 811 C CA . VAL A 1 101 ? 7.847 -5.421 -11.222 1.00 74.75 101 VAL A CA 1
ATOM 812 C C . VAL A 1 101 ? 8.932 -4.363 -11.412 1.00 74.75 101 VAL A C 1
ATOM 814 O O . VAL A 1 101 ? 8.951 -3.390 -10.675 1.00 74.75 101 VAL A O 1
ATOM 817 N N . ASN A 1 102 ? 9.779 -4.487 -12.434 1.00 77.25 102 ASN A N 1
ATOM 818 C CA . ASN A 1 102 ? 10.935 -3.623 -12.642 1.00 77.25 102 ASN A CA 1
ATOM 819 C C . ASN A 1 102 ? 10.537 -2.183 -12.964 1.00 77.25 102 ASN A C 1
ATOM 821 O O . ASN A 1 102 ? 10.972 -1.269 -12.276 1.00 77.25 102 ASN A O 1
ATOM 825 N N . THR A 1 103 ? 9.674 -1.971 -13.961 1.00 79.81 103 THR A N 1
ATOM 826 C CA . THR A 1 103 ? 9.235 -0.618 -14.353 1.00 79.81 103 THR A CA 1
ATOM 827 C C . THR A 1 103 ? 8.494 0.085 -13.216 1.00 79.81 103 THR A C 1
ATOM 829 O O . THR A 1 103 ? 8.675 1.281 -12.985 1.00 79.81 103 THR A O 1
ATOM 832 N N . LYS A 1 104 ? 7.715 -0.686 -12.452 1.00 85.31 104 LYS A N 1
ATOM 833 C CA . LYS A 1 104 ? 6.922 -0.222 -11.307 1.00 85.31 104 LYS A CA 1
ATOM 834 C C . LYS A 1 104 ? 7.814 0.100 -10.107 1.00 85.31 104 LYS A C 1
ATOM 836 O O . LYS A 1 104 ? 7.711 1.185 -9.542 1.00 85.31 104 LYS A O 1
ATOM 841 N N . ALA A 1 105 ? 8.750 -0.787 -9.773 1.00 87.69 105 ALA A N 1
ATOM 842 C CA . ALA A 1 105 ? 9.738 -0.572 -8.722 1.00 87.69 105 ALA A CA 1
ATOM 843 C C . ALA A 1 105 ? 10.652 0.616 -9.048 1.00 87.69 105 ALA A C 1
ATOM 845 O O . ALA A 1 105 ? 10.842 1.468 -8.188 1.00 87.69 105 ALA A O 1
ATOM 846 N N . ASP A 1 106 ? 11.149 0.736 -10.284 1.00 89.31 106 ASP A N 1
ATOM 847 C CA . ASP A 1 106 ? 11.950 1.882 -10.736 1.00 89.31 106 ASP A CA 1
ATOM 848 C C . ASP A 1 106 ? 11.184 3.207 -10.559 1.00 89.31 106 ASP A C 1
ATOM 850 O O . ASP A 1 106 ? 11.742 4.200 -10.079 1.00 89.31 106 ASP A O 1
ATOM 854 N N . TYR A 1 107 ? 9.886 3.225 -10.889 1.00 91.38 107 TYR A N 1
ATOM 855 C CA . TYR A 1 107 ? 9.042 4.398 -10.672 1.00 91.38 107 TYR A CA 1
ATOM 856 C C . TYR A 1 107 ? 8.933 4.754 -9.185 1.00 91.38 107 TYR A C 1
ATOM 858 O O . TYR A 1 107 ? 9.155 5.913 -8.822 1.00 91.38 107 TYR A O 1
ATOM 866 N N . VAL A 1 108 ? 8.613 3.785 -8.325 1.00 92.69 108 VAL A N 1
ATOM 867 C CA . VAL A 1 108 ? 8.438 4.016 -6.881 1.00 92.69 108 VAL A CA 1
ATOM 868 C C . VAL A 1 108 ? 9.758 4.418 -6.221 1.00 92.69 108 VAL A C 1
ATOM 870 O O . VAL A 1 108 ? 9.788 5.381 -5.461 1.00 92.69 108 VAL A O 1
ATOM 873 N N . LEU A 1 109 ? 10.873 3.768 -6.567 1.00 93.06 109 LEU A N 1
ATOM 874 C CA . LEU A 1 109 ? 12.207 4.110 -6.062 1.00 93.06 109 LEU A CA 1
ATOM 875 C C . LEU A 1 109 ? 12.601 5.553 -6.405 1.00 93.06 109 LEU A C 1
ATOM 877 O O . LEU A 1 109 ? 13.234 6.230 -5.598 1.00 93.06 109 LEU A O 1
ATOM 881 N N . LYS A 1 110 ? 12.204 6.044 -7.586 1.00 94.12 110 LYS A N 1
ATOM 882 C CA . LYS A 1 110 ? 12.477 7.417 -8.028 1.00 94.12 110 LYS A CA 1
ATOM 883 C C . LYS A 1 110 ? 11.541 8.455 -7.403 1.00 94.12 110 LYS A C 1
ATOM 885 O O . LYS A 1 110 ? 11.970 9.574 -7.136 1.00 94.12 110 LYS A O 1
ATOM 890 N N . ASN A 1 111 ? 10.259 8.127 -7.243 1.00 93.94 111 ASN A N 1
ATOM 891 C CA . ASN A 1 111 ? 9.214 9.092 -6.879 1.00 93.94 111 ASN A CA 1
ATOM 892 C C . ASN A 1 111 ? 8.766 9.013 -5.411 1.00 93.94 111 ASN A C 1
ATOM 894 O O . ASN A 1 111 ? 7.986 9.868 -4.977 1.00 93.94 111 ASN A O 1
ATOM 898 N N . G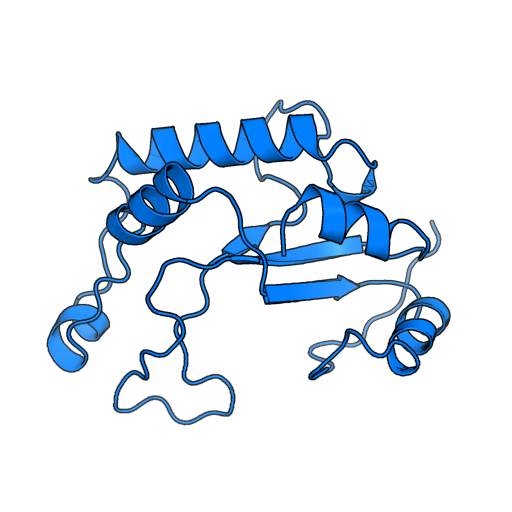LY A 1 112 ? 9.241 8.011 -4.671 1.00 93.38 112 GLY A N 1
ATOM 899 C CA . GLY A 1 112 ? 8.753 7.650 -3.345 1.00 93.38 112 GLY A CA 1
ATOM 900 C C . GLY A 1 112 ? 7.399 6.936 -3.386 1.00 93.38 112 GLY A C 1
ATOM 901 O O . GLY A 1 112 ? 6.736 6.849 -4.423 1.00 93.38 112 GLY A O 1
ATOM 902 N N . ILE A 1 113 ? 6.964 6.439 -2.227 1.00 93.75 113 ILE A N 1
ATOM 903 C CA . ILE A 1 113 ? 5.678 5.751 -2.090 1.00 93.75 113 ILE A CA 1
ATOM 904 C C . ILE A 1 113 ? 4.545 6.782 -2.085 1.00 93.75 113 ILE A C 1
ATOM 906 O O . ILE A 1 113 ? 4.394 7.583 -1.156 1.00 93.75 113 ILE A O 1
ATOM 910 N N . LYS A 1 114 ? 3.702 6.737 -3.120 1.00 93.75 114 LYS A N 1
ATOM 911 C CA . LYS A 1 114 ? 2.496 7.563 -3.231 1.00 93.75 114 LYS A CA 1
ATOM 912 C C . LYS A 1 114 ? 1.259 6.687 -3.308 1.00 93.75 114 LYS A C 1
ATOM 914 O O . LYS A 1 114 ? 1.072 5.952 -4.264 1.00 93.75 114 LYS A O 1
ATOM 919 N N . ILE A 1 115 ? 0.404 6.804 -2.306 1.00 91.94 115 ILE A N 1
ATOM 920 C CA . ILE A 1 115 ? -0.801 5.999 -2.137 1.00 91.94 115 ILE A CA 1
ATOM 921 C C . ILE A 1 115 ? -2.011 6.750 -2.684 1.00 91.94 115 ILE A C 1
ATOM 923 O O . ILE A 1 115 ? -2.194 7.937 -2.382 1.00 91.94 115 ILE A O 1
ATOM 927 N N . TYR A 1 116 ? -2.849 6.050 -3.445 1.00 91.06 116 TYR A N 1
ATOM 928 C CA . TYR A 1 116 ? -4.116 6.576 -3.970 1.00 91.06 116 TYR A CA 1
ATOM 929 C C . TYR A 1 116 ? -5.339 5.723 -3.610 1.00 91.06 116 TYR A C 1
ATOM 931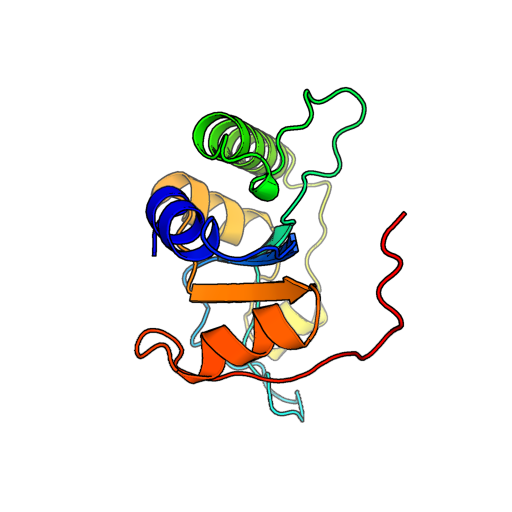 O O . TYR A 1 116 ? -6.467 6.149 -3.851 1.00 91.06 116 TYR A O 1
ATOM 939 N N . GLY A 1 117 ? -5.134 4.547 -3.018 1.00 90.06 117 GLY A N 1
ATOM 940 C CA . GLY A 1 117 ? -6.200 3.657 -2.572 1.00 90.06 117 GLY A CA 1
ATOM 941 C C . GLY A 1 117 ? -5.730 2.777 -1.424 1.00 90.06 117 GLY A C 1
ATOM 942 O O . GLY A 1 117 ? -4.537 2.511 -1.285 1.00 90.06 117 GLY A O 1
ATOM 943 N N . VAL A 1 118 ? -6.663 2.330 -0.591 1.00 90.81 118 VAL A N 1
ATOM 944 C CA . VAL A 1 118 ? -6.373 1.460 0.547 1.00 90.81 118 VAL A CA 1
ATOM 945 C C . VAL A 1 118 ? -7.466 0.409 0.683 1.00 90.81 118 VAL A C 1
ATOM 947 O O . VAL A 1 118 ? -8.648 0.706 0.528 1.00 90.81 118 VAL A O 1
ATOM 950 N N . GLN A 1 119 ? -7.059 -0.817 0.981 1.00 91.12 119 GLN A N 1
ATOM 951 C CA . GLN A 1 119 ? -7.932 -1.870 1.464 1.00 91.12 119 GLN A CA 1
ATOM 952 C C . GLN A 1 119 ? -7.735 -1.998 2.971 1.00 91.12 119 GLN A C 1
ATOM 954 O O . GLN A 1 119 ? -6.620 -2.224 3.446 1.00 91.12 119 GLN A O 1
ATOM 959 N N . ILE A 1 120 ? -8.827 -1.853 3.710 1.00 90.94 120 ILE A N 1
ATOM 960 C CA . ILE A 1 120 ? -8.855 -1.896 5.170 1.00 90.94 120 ILE A CA 1
ATOM 961 C C . ILE A 1 120 ? -9.854 -2.946 5.649 1.00 90.94 120 ILE A C 1
ATOM 963 O O . ILE A 1 120 ? -10.777 -3.319 4.926 1.00 90.94 120 ILE A O 1
ATOM 967 N N . THR A 1 121 ? -9.676 -3.403 6.880 1.00 91.12 121 THR A N 1
ATOM 968 C CA . THR A 1 121 ? -10.634 -4.239 7.605 1.00 91.12 121 THR A CA 1
ATOM 969 C C . THR A 1 121 ? -10.727 -3.774 9.052 1.00 91.12 121 THR A C 1
ATOM 971 O O . THR A 1 121 ? -9.807 -3.139 9.558 1.00 91.12 121 THR A O 1
ATOM 974 N N . GLY A 1 122 ? -11.836 -4.052 9.722 1.00 90.00 122 GLY A N 1
ATOM 975 C CA . GLY A 1 122 ? -12.070 -3.585 11.080 1.00 90.00 122 GLY A CA 1
ATOM 976 C C . GLY A 1 122 ? -13.504 -3.827 11.533 1.00 90.00 122 GLY A C 1
ATOM 977 O O . GLY A 1 122 ? -14.335 -4.318 10.760 1.00 90.00 122 GLY A O 1
ATOM 978 N N . PRO A 1 123 ? -13.833 -3.436 12.770 1.00 91.50 123 PRO A N 1
ATOM 979 C CA . PRO A 1 123 ? -15.203 -3.418 13.249 1.00 91.50 123 PRO A CA 1
ATOM 980 C C . PRO A 1 123 ? -16.075 -2.542 12.346 1.00 91.50 123 PRO A C 1
ATOM 982 O O . PRO A 1 123 ? -15.730 -1.398 12.051 1.00 91.50 123 PRO A O 1
ATOM 985 N N . THR A 1 124 ? -17.262 -3.023 11.968 1.00 91.00 124 THR A N 1
ATOM 986 C CA . THR A 1 124 ? -18.182 -2.275 11.089 1.00 91.00 124 THR A CA 1
ATOM 987 C C . THR A 1 124 ? -18.455 -0.857 11.596 1.00 91.00 124 THR A C 1
ATOM 989 O O . THR A 1 124 ? -18.514 0.079 10.809 1.00 91.00 124 THR A O 1
ATOM 992 N N . LYS A 1 125 ? -18.573 -0.673 12.918 1.00 90.88 125 LYS A N 1
ATOM 993 C CA . LYS A 1 125 ? -18.794 0.648 13.529 1.00 90.88 125 LYS A CA 1
ATOM 994 C C . LYS A 1 125 ? -17.650 1.629 13.267 1.00 90.88 125 LYS A C 1
ATOM 996 O O . LYS A 1 125 ? -17.922 2.813 13.112 1.00 90.88 125 LYS A O 1
ATOM 1001 N N . GLU A 1 126 ? -16.410 1.149 13.227 1.00 90.62 126 GLU A N 1
ATOM 1002 C CA . GLU A 1 126 ? -15.233 1.968 12.927 1.00 90.62 126 GLU A CA 1
ATOM 1003 C C . GLU A 1 126 ? -15.185 2.309 11.440 1.00 90.62 126 GLU A C 1
ATOM 1005 O O . GLU A 1 126 ? -15.045 3.477 11.085 1.00 90.62 126 GLU A O 1
ATOM 1010 N N . LEU A 1 127 ? -15.429 1.321 10.573 1.00 90.88 127 LEU A N 1
ATOM 1011 C CA . LEU A 1 127 ? -15.470 1.519 9.122 1.00 90.88 127 LEU A CA 1
ATOM 1012 C C . LEU A 1 127 ? -16.561 2.515 8.700 1.00 90.88 127 LEU A C 1
ATOM 1014 O O . LEU A 1 127 ? -16.322 3.363 7.849 1.00 90.88 127 LEU A O 1
ATOM 1018 N N . LEU A 1 128 ? -17.738 2.491 9.334 1.00 91.38 128 LEU A N 1
ATOM 1019 C CA . LEU A 1 128 ? -18.824 3.433 9.031 1.00 91.38 128 LEU A CA 1
ATOM 1020 C C . LEU A 1 128 ? -18.492 4.894 9.376 1.00 91.38 128 LEU A C 1
ATOM 1022 O O . LEU A 1 128 ? -19.142 5.803 8.859 1.00 91.38 128 LEU A O 1
ATOM 1026 N N . LYS A 1 129 ? -17.492 5.158 10.231 1.00 92.00 129 LYS A N 1
ATOM 1027 C CA . LYS A 1 129 ? -17.044 6.537 10.492 1.00 92.00 129 LYS A CA 1
ATOM 1028 C C . LYS A 1 129 ? -16.399 7.153 9.250 1.00 92.00 129 LYS A C 1
ATOM 1030 O O . LYS A 1 129 ? -16.559 8.349 9.030 1.00 92.00 129 LYS A O 1
ATOM 1035 N N . LEU A 1 130 ? -15.743 6.334 8.426 1.00 89.94 130 LEU A N 1
ATOM 1036 C CA . LEU A 1 130 ? -15.034 6.768 7.224 1.00 89.94 130 LEU A CA 1
ATOM 1037 C C . LEU A 1 130 ? -15.975 7.319 6.145 1.00 89.94 130 LEU A C 1
ATOM 1039 O O . LEU A 1 130 ? -15.597 8.242 5.436 1.00 89.94 130 LEU A O 1
ATOM 1043 N N . GLN A 1 131 ? -17.229 6.861 6.083 1.00 87.31 131 GLN A N 1
ATOM 1044 C CA . GLN A 1 131 ? -18.221 7.359 5.113 1.00 87.31 131 GLN A CA 1
ATOM 1045 C C . GLN A 1 131 ? -18.511 8.863 5.246 1.00 87.31 131 GLN A C 1
ATOM 1047 O O . GLN A 1 131 ? -19.052 9.484 4.334 1.00 87.31 131 GLN A O 1
ATOM 1052 N N . LYS A 1 132 ? -18.198 9.451 6.407 1.00 87.38 132 LYS A N 1
ATOM 1053 C CA . LYS A 1 132 ? -18.386 10.882 6.681 1.00 87.38 132 LYS A CA 1
ATOM 1054 C C . LYS A 1 132 ? -17.168 11.724 6.303 1.00 87.38 132 LYS A C 1
ATOM 1056 O O . LYS A 1 132 ? -17.222 12.946 6.415 1.00 87.38 132 LYS A O 1
ATOM 1061 N N . GLU A 1 133 ? -16.077 11.086 5.897 1.00 89.38 133 GLU A N 1
ATOM 1062 C CA . G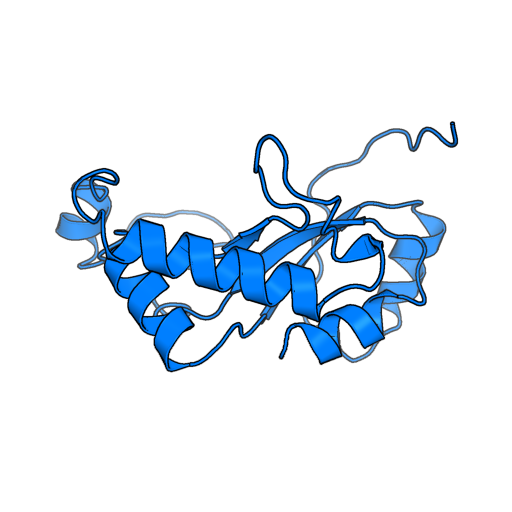LU A 1 133 ? -14.817 11.751 5.619 1.00 89.38 133 GLU A CA 1
ATOM 1063 C C . GLU A 1 133 ? -14.746 12.248 4.174 1.00 89.38 133 GLU A C 1
ATOM 1065 O O . GLU A 1 133 ? -14.815 11.484 3.214 1.00 89.38 133 GLU A O 1
ATOM 1070 N N . ASN A 1 134 ? -14.500 13.547 4.006 1.00 87.12 134 ASN A N 1
ATOM 1071 C CA . ASN A 1 134 ? -14.477 14.191 2.688 1.00 87.12 134 ASN A CA 1
ATOM 1072 C C . ASN A 1 134 ? -13.261 13.807 1.822 1.00 87.12 134 ASN A C 1
ATOM 1074 O O . ASN A 1 134 ? -13.196 14.176 0.649 1.00 87.12 134 ASN A O 1
ATOM 1078 N N . PHE A 1 135 ? -12.266 13.115 2.388 1.00 85.25 135 PHE A N 1
ATOM 1079 C CA . PHE A 1 135 ? -11.094 12.659 1.636 1.00 85.25 135 PHE A CA 1
ATOM 1080 C C . PHE A 1 135 ? -11.348 11.354 0.868 1.00 85.25 135 PHE A C 1
ATOM 1082 O O . PHE A 1 135 ? -10.555 11.004 -0.012 1.00 85.25 135 PHE A O 1
ATOM 1089 N N . ILE A 1 136 ? -12.440 10.643 1.167 1.00 86.00 136 ILE A N 1
ATOM 1090 C CA . ILE A 1 136 ? -12.811 9.404 0.484 1.00 86.00 136 ILE A CA 1
ATOM 1091 C C . ILE A 1 136 ? -13.594 9.749 -0.776 1.00 86.00 136 ILE A C 1
ATOM 1093 O O . ILE A 1 136 ? -14.646 10.378 -0.737 1.00 86.00 136 ILE A O 1
ATOM 1097 N N . ARG A 1 137 ? -13.051 9.346 -1.926 1.00 85.56 137 ARG A N 1
ATOM 1098 C CA . ARG A 1 137 ? -13.672 9.600 -3.235 1.00 85.56 137 ARG A CA 1
ATOM 1099 C C . ARG A 1 137 ? -14.622 8.490 -3.665 1.00 85.56 137 ARG A C 1
ATOM 1101 O O . ARG A 1 137 ? -15.565 8.748 -4.404 1.00 85.56 137 ARG A O 1
ATOM 1108 N N . PHE A 1 138 ? -14.313 7.261 -3.269 1.00 85.31 138 PHE A N 1
ATOM 1109 C CA . PHE A 1 138 ? -15.043 6.056 -3.631 1.00 85.31 138 PHE A CA 1
ATOM 1110 C C . PHE A 1 138 ? -14.758 4.971 -2.593 1.00 85.31 138 PHE A C 1
ATOM 1112 O O . PHE A 1 138 ? -13.626 4.851 -2.123 1.00 85.31 138 PHE A O 1
ATOM 1119 N N . GLU A 1 139 ? -15.773 4.179 -2.272 1.00 86.50 139 GLU A N 1
ATOM 1120 C CA . GLU A 1 139 ? -15.698 3.051 -1.350 1.00 86.50 139 GLU A CA 1
ATOM 1121 C C . GLU A 1 139 ? -16.456 1.855 -1.933 1.00 86.50 139 GLU A C 1
ATOM 1123 O O . GLU A 1 139 ? -17.486 2.011 -2.587 1.00 86.50 139 GLU A O 1
ATOM 1128 N N . GLU A 1 140 ? -15.937 0.650 -1.708 1.00 87.12 140 GLU A N 1
ATOM 1129 C CA . GLU A 1 140 ? -16.568 -0.596 -2.136 1.00 87.12 140 GLU A CA 1
ATOM 1130 C C . GLU A 1 140 ? -16.322 -1.670 -1.075 1.00 87.12 140 GLU A C 1
ATOM 1132 O O . GLU A 1 140 ? -15.185 -1.894 -0.652 1.00 87.12 140 GLU A O 1
ATOM 1137 N N . VAL A 1 141 ? -17.384 -2.358 -0.658 1.00 87.25 141 VAL A N 1
ATOM 1138 C CA . VAL A 1 141 ? -17.275 -3.504 0.248 1.00 87.25 141 VAL A CA 1
ATOM 1139 C C . VAL A 1 141 ? -16.952 -4.743 -0.577 1.00 87.25 141 VAL A C 1
ATOM 1141 O O . VAL A 1 141 ? -17.744 -5.152 -1.423 1.00 87.25 141 VAL A O 1
ATOM 1144 N N . LYS A 1 142 ? -15.781 -5.337 -0.331 1.00 83.00 142 LYS A N 1
ATOM 1145 C CA . LYS A 1 142 ? -15.332 -6.553 -1.027 1.00 83.00 142 LYS A CA 1
ATOM 1146 C C . LYS A 1 142 ? -15.708 -7.841 -0.309 1.00 83.00 142 LYS A C 1
ATOM 1148 O O . LYS A 1 142 ? -15.963 -8.837 -0.975 1.00 83.00 142 LYS A O 1
ATOM 1153 N N . ASP A 1 143 ? -15.709 -7.822 1.017 1.00 85.62 143 ASP A N 1
ATOM 1154 C CA . ASP A 1 143 ? -15.941 -9.004 1.841 1.00 85.62 143 ASP A CA 1
ATOM 1155 C C . ASP A 1 143 ? -16.565 -8.606 3.185 1.00 85.62 143 ASP A C 1
ATOM 1157 O O . ASP A 1 143 ? -16.398 -7.471 3.644 1.00 85.62 143 ASP A O 1
ATOM 1161 N N . ILE A 1 144 ? -17.299 -9.533 3.797 1.00 86.06 144 ILE A N 1
ATOM 1162 C CA . ILE A 1 144 ? -17.951 -9.373 5.097 1.00 86.06 144 ILE A CA 1
ATOM 1163 C C . ILE A 1 144 ? -17.695 -10.644 5.905 1.00 86.06 144 ILE A C 1
ATOM 1165 O O . ILE A 1 144 ? -18.047 -11.744 5.489 1.00 86.06 144 ILE A O 1
ATOM 1169 N N . GLY A 1 145 ? -17.134 -10.484 7.101 1.00 84.25 145 GLY A N 1
ATOM 1170 C CA . GLY A 1 145 ? -16.858 -11.588 8.013 1.00 84.25 145 GLY A CA 1
ATOM 1171 C C . GLY A 1 145 ? -17.156 -11.230 9.462 1.00 84.25 145 GLY A C 1
ATOM 1172 O O . GLY A 1 145 ? -17.458 -10.083 9.797 1.00 84.25 145 GLY A O 1
ATOM 1173 N N . PHE A 1 146 ? -17.060 -12.228 10.339 1.00 81.88 146 PHE A N 1
ATOM 1174 C CA . PHE A 1 146 ? -17.118 -11.995 11.777 1.00 81.88 146 PHE A CA 1
ATOM 1175 C C . PHE A 1 146 ? -15.812 -11.370 12.265 1.00 81.88 146 PHE A C 1
ATOM 1177 O O . PHE A 1 146 ? -14.724 -11.850 11.951 1.00 81.88 146 PHE A O 1
ATOM 1184 N N . TRP A 1 147 ? -15.932 -10.310 13.063 1.00 74.56 147 TRP A N 1
ATOM 1185 C CA . TRP A 1 147 ? -14.794 -9.698 13.735 1.00 74.56 147 TRP A CA 1
ATOM 1186 C C . TRP A 1 147 ? -14.577 -10.367 15.093 1.00 74.56 147 TRP A C 1
ATOM 1188 O O . TRP A 1 147 ? -15.404 -10.232 15.999 1.00 74.56 147 TRP A O 1
ATOM 1198 N N . PHE A 1 148 ? -13.485 -11.118 15.222 1.00 74.12 148 PHE A N 1
ATOM 1199 C CA . PHE A 1 148 ? -13.128 -11.803 16.460 1.00 74.12 148 PHE A CA 1
ATOM 1200 C C . PHE A 1 148 ? -12.321 -10.864 17.365 1.00 74.12 148 PHE A C 1
ATOM 1202 O O . PHE A 1 148 ? -11.159 -10.582 17.093 1.00 74.12 148 PHE A O 1
ATOM 1209 N N . TRP A 1 149 ? -12.946 -10.388 18.443 1.00 60.91 149 TRP A N 1
ATOM 1210 C CA . TRP A 1 149 ? -12.362 -9.492 19.455 1.00 60.91 149 TRP A CA 1
ATOM 1211 C C . TRP A 1 149 ? -11.449 -10.216 20.466 1.00 60.91 149 TRP A C 1
ATOM 1213 O O . TRP A 1 149 ? -11.559 -9.966 21.667 1.00 60.91 149 TRP A O 1
ATOM 1223 N N . HIS A 1 150 ? -10.646 -11.181 20.019 1.00 51.19 150 HIS A N 1
ATOM 1224 C CA . HIS A 1 150 ? -9.783 -11.959 20.916 1.00 51.19 150 HIS A CA 1
ATOM 1225 C C . HIS A 1 150 ? -8.479 -11.235 21.239 1.00 51.19 150 HIS A C 1
ATOM 1227 O O . HIS A 1 150 ? -7.861 -10.694 20.296 1.00 51.19 150 HIS A O 1
#

Secondary structure (DSSP, 8-state):
-BHHHHHHHHTTSS-EEEEEEE--S-TT---TT--SS--S---EEESS---TT-----GGGT-HHHHHHHHHHHHHHHHHTTTSS---HHHHHHH-----HHHHHHHHHHH--BEEEEEEE--HHHHHHHTT-TT---------------

Foldseek 3Di:
DALLVVLVVPLVFQKAFAWFFWDLPFQVAFFPPDDDPRRGDTDTDGQFDPDDPDDRPGSNVVNSVSVQVVVLVVLVVCLVVQVVDDFDPCSCVRRVDGPRSNSSSVSCNVPPTDTDDTDMDDDPVRVVVCVPDPVDPDDDDDDDDDDDPD

pLDDT: mean 80.7, std 11.84, range [49.56, 94.12]